Protein AF-D7CLA3-F1 (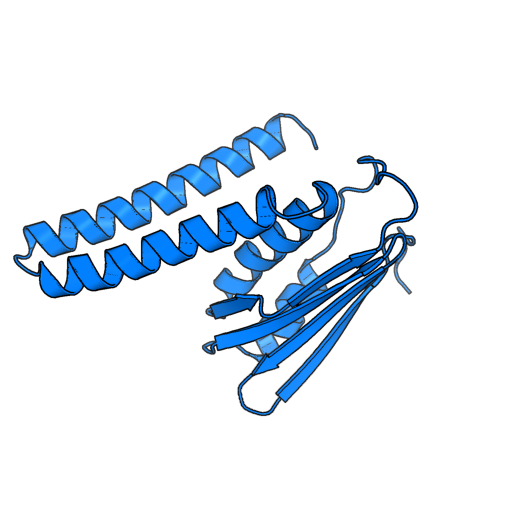afdb_monomer_lite)

Foldseek 3Di:
DDPVVVVVVVVVVVVVVVVLVVVLVVCVVVVNNVVSVVSVVVVVVVVVVLCCLCPVDQNLRSVVVNVLCVLLVVLVEAEDEPEEAEDEPDRADPPQPPDPCVVVSVVCSVVGRNYYWYWYWYYYNFKIWIWIDTPNDTDIDIDGSPDPDDD

Secondary structure (DSSP, 8-state):
--HHHHHHHHHHHHHHHHHHHHHHHHHHHTT-HHHHHHHHHHHHHHHHHHHHHHHSS-HHHHHHHHHHHHHHHTTT-EEEEEEEEEE-SSPPPTT------HHHHHHHHHHHTTSEEEEEEEEESSEEEEEEEETTEEEEEEEESS-SS--

Structure (mmCIF, N/CA/C/O backbone):
data_AF-D7CLA3-F1
#
_entry.id   AF-D7CLA3-F1
#
loop_
_atom_site.group_PDB
_atom_site.id
_atom_site.type_symbol
_atom_site.label_atom_id
_atom_site.label_alt_id
_atom_site.label_comp_id
_atom_site.label_asym_id
_atom_site.label_entity_id
_atom_site.label_seq_id
_atom_site.pdbx_PDB_ins_code
_atom_site.Cartn_x
_atom_site.Cartn_y
_atom_site.Cartn_z
_atom_site.occupancy
_atom_site.B_iso_or_equiv
_atom_site.auth_seq_id
_atom_site.auth_comp_id
_atom_site.auth_asym_id
_atom_site.auth_atom_id
_atom_site.pdbx_PDB_model_num
ATOM 1 N N . MET A 1 1 ? 8.481 11.790 -16.725 1.00 65.38 1 MET A N 1
ATOM 2 C CA . MET A 1 1 ? 7.344 12.472 -16.056 1.00 65.38 1 MET A CA 1
ATOM 3 C C . MET A 1 1 ? 7.460 13.974 -16.239 1.00 65.38 1 MET A C 1
ATOM 5 O O . MET A 1 1 ? 8.575 14.490 -16.225 1.00 65.38 1 MET A O 1
ATOM 9 N N . LYS A 1 2 ? 6.339 14.680 -16.399 1.00 73.94 2 LYS A N 1
ATOM 10 C CA . LYS A 1 2 ? 6.319 16.155 -16.385 1.00 73.94 2 LYS A CA 1
ATOM 11 C C . LYS A 1 2 ? 6.357 16.674 -14.945 1.00 73.94 2 LYS A C 1
ATOM 13 O O . LYS A 1 2 ? 5.901 15.996 -14.030 1.00 73.94 2 LYS A O 1
ATOM 18 N N . ALA A 1 3 ? 6.849 17.897 -14.740 1.00 78.25 3 ALA A N 1
ATOM 19 C CA . ALA A 1 3 ? 6.897 18.518 -13.410 1.00 78.25 3 ALA A CA 1
ATOM 20 C C . ALA A 1 3 ? 5.510 18.592 -12.736 1.00 78.25 3 ALA A C 1
ATOM 22 O O . ALA A 1 3 ? 5.396 18.380 -11.535 1.00 78.25 3 ALA A O 1
ATOM 23 N N . GLU A 1 4 ? 4.456 18.821 -13.520 1.00 77.12 4 GLU A N 1
ATOM 24 C CA . GLU A 1 4 ? 3.057 18.835 -13.067 1.00 77.12 4 GLU A CA 1
ATOM 25 C C . GLU A 1 4 ? 2.622 17.491 -12.462 1.00 77.12 4 GLU A C 1
ATOM 27 O O . GLU A 1 4 ? 1.980 17.465 -11.416 1.00 77.12 4 GLU A O 1
ATOM 32 N N . GLU A 1 5 ? 3.019 16.372 -13.076 1.00 71.94 5 GLU A N 1
ATOM 33 C CA . GLU A 1 5 ? 2.701 15.023 -12.588 1.00 71.94 5 GLU A CA 1
ATOM 34 C C . GLU A 1 5 ? 3.429 14.722 -11.278 1.00 71.94 5 GLU A C 1
ATOM 36 O O . GLU A 1 5 ? 2.869 14.086 -10.389 1.00 71.94 5 GLU A O 1
ATOM 41 N N . VAL A 1 6 ? 4.667 15.207 -11.144 1.00 78.44 6 VAL A N 1
ATOM 42 C CA . VAL A 1 6 ? 5.443 15.088 -9.903 1.00 78.44 6 VAL A CA 1
ATOM 43 C C . VAL A 1 6 ? 4.797 15.905 -8.784 1.00 78.44 6 VAL A C 1
ATOM 45 O O . VAL A 1 6 ? 4.677 15.415 -7.665 1.00 78.44 6 VAL A O 1
ATOM 48 N N . ILE A 1 7 ? 4.349 17.130 -9.070 1.00 84.50 7 ILE A N 1
ATOM 49 C CA . ILE A 1 7 ? 3.647 17.967 -8.085 1.00 84.50 7 ILE A CA 1
ATOM 50 C C . ILE A 1 7 ? 2.342 17.296 -7.653 1.00 84.50 7 ILE A C 1
ATOM 52 O O . ILE A 1 7 ? 2.119 17.130 -6.457 1.00 84.50 7 ILE A O 1
ATOM 56 N N . TRP A 1 8 ? 1.528 16.842 -8.609 1.00 81.31 8 TRP A N 1
ATOM 57 C CA . TRP A 1 8 ? 0.286 16.126 -8.318 1.00 81.31 8 TRP A CA 1
ATOM 58 C C . TRP A 1 8 ? 0.533 14.890 -7.441 1.00 81.31 8 TRP A C 1
ATOM 60 O O . TRP A 1 8 ? -0.159 14.676 -6.448 1.00 81.31 8 TRP A O 1
ATOM 70 N N . PHE A 1 9 ? 1.577 14.121 -7.753 1.00 77.31 9 PHE A N 1
ATOM 71 C CA . PHE A 1 9 ? 1.982 12.960 -6.966 1.00 77.31 9 PHE A CA 1
ATOM 72 C C . PHE A 1 9 ? 2.339 13.325 -5.515 1.00 77.31 9 PHE A C 1
ATOM 74 O O . PHE A 1 9 ? 1.888 12.666 -4.576 1.00 77.31 9 PHE A O 1
ATOM 81 N N . LEU A 1 10 ? 3.111 14.399 -5.318 1.00 84.69 10 LEU A N 1
ATOM 82 C CA . LEU A 1 10 ? 3.465 14.902 -3.987 1.00 84.69 10 LEU A CA 1
ATOM 83 C C . LEU A 1 10 ? 2.246 15.412 -3.206 1.00 84.69 10 LEU A C 1
ATOM 85 O O . LEU A 1 10 ? 2.212 15.289 -1.981 1.00 84.69 10 LEU A O 1
ATOM 89 N N . ASP A 1 11 ? 1.250 15.977 -3.882 1.00 86.62 11 ASP A N 1
ATOM 90 C CA . ASP A 1 11 ? 0.025 16.434 -3.227 1.00 86.62 11 ASP A CA 1
ATOM 91 C C . ASP A 1 11 ? -0.846 15.260 -2.767 1.00 86.62 11 ASP A C 1
ATOM 93 O O . ASP A 1 11 ? -1.322 15.273 -1.629 1.00 86.62 11 ASP A O 1
ATOM 97 N N . CYS A 1 12 ? -0.975 14.201 -3.575 1.00 82.50 12 CYS A N 1
ATOM 98 C CA . CYS A 1 12 ? -1.635 12.960 -3.152 1.00 82.50 12 CYS A CA 1
ATOM 99 C C . CYS A 1 12 ? -0.957 12.351 -1.916 1.00 82.50 12 CYS A C 1
ATOM 101 O O . CYS A 1 12 ? -1.626 11.995 -0.948 1.00 82.50 12 CYS A O 1
ATOM 103 N N . GLN A 1 13 ? 0.379 12.315 -1.905 1.00 85.56 13 GLN A N 1
ATOM 104 C CA . GLN A 1 13 ? 1.162 11.852 -0.757 1.00 85.56 13 GLN A CA 1
ATOM 105 C C . GLN A 1 13 ? 0.846 12.618 0.526 1.00 85.56 13 GLN A C 1
ATOM 107 O O . GLN A 1 13 ? 0.553 12.037 1.573 1.00 85.56 13 GLN A O 1
ATOM 112 N N . ARG A 1 14 ? 0.887 13.950 0.444 1.00 90.12 14 ARG A N 1
ATOM 113 C CA . ARG A 1 14 ? 0.608 14.815 1.592 1.00 90.12 14 ARG A CA 1
ATOM 114 C C . ARG A 1 14 ? -0.822 14.655 2.083 1.00 90.12 14 ARG A C 1
ATOM 116 O O . ARG A 1 14 ? -1.032 14.659 3.294 1.00 90.12 14 ARG A O 1
ATOM 123 N N . HIS A 1 15 ? -1.780 14.517 1.170 1.00 89.38 15 HIS A N 1
ATOM 124 C CA . HIS A 1 15 ? -3.176 14.280 1.515 1.00 89.38 15 HIS A CA 1
ATOM 125 C C . HIS A 1 15 ? -3.335 13.010 2.361 1.00 89.38 15 HIS A C 1
ATOM 127 O O . HIS A 1 15 ? -3.941 13.064 3.431 1.00 89.38 15 HIS A O 1
ATOM 133 N N . ASP A 1 16 ? -2.736 11.894 1.942 1.00 88.19 16 ASP A N 1
ATOM 134 C CA . ASP A 1 16 ? -2.848 10.622 2.664 1.00 88.19 16 ASP A CA 1
ATOM 135 C C . ASP A 1 16 ? -2.200 10.688 4.053 1.00 88.19 16 ASP A C 1
ATOM 137 O O . ASP A 1 16 ? -2.780 10.230 5.042 1.00 88.19 16 ASP A O 1
ATOM 141 N N . TYR A 1 17 ? -1.035 11.332 4.173 1.00 92.19 17 TYR A N 1
ATOM 142 C CA . TYR A 1 17 ? -0.401 11.550 5.475 1.00 92.19 17 TYR A CA 1
ATOM 143 C C . TYR A 1 17 ? -1.251 12.425 6.398 1.00 92.19 17 TYR A C 1
ATOM 145 O O . TYR A 1 17 ? -1.412 12.103 7.578 1.00 92.19 17 TYR A O 1
ATOM 153 N N . LEU A 1 18 ? -1.807 13.523 5.876 1.00 94.31 18 LEU A N 1
ATOM 154 C CA . LEU A 1 18 ? -2.693 14.397 6.641 1.00 94.31 18 LEU A CA 1
ATOM 155 C C . LEU A 1 18 ? -3.934 13.639 7.109 1.00 94.31 18 LEU A C 1
ATOM 157 O O . LEU A 1 18 ? -4.300 13.763 8.275 1.00 94.31 18 LEU A O 1
ATOM 161 N N . ASN A 1 19 ? -4.522 12.803 6.255 1.00 92.62 19 ASN A N 1
ATOM 162 C CA . ASN A 1 19 ? -5.652 11.954 6.616 1.00 92.62 19 ASN A CA 1
ATOM 163 C C . ASN A 1 19 ? -5.295 10.990 7.764 1.00 92.62 19 ASN A C 1
ATOM 165 O O . ASN A 1 19 ? -6.023 10.894 8.753 1.00 92.62 19 ASN A O 1
ATOM 169 N N . HIS A 1 20 ? -4.133 10.328 7.705 1.00 94.81 20 HIS A N 1
ATOM 170 C CA . HIS A 1 20 ? -3.682 9.476 8.809 1.00 94.81 20 HIS A CA 1
ATOM 171 C C . HIS A 1 20 ? -3.533 10.254 10.124 1.00 94.81 20 HIS A C 1
ATOM 173 O O . HIS A 1 20 ? -4.008 9.793 11.164 1.00 94.81 20 HIS A O 1
ATOM 179 N N . LEU A 1 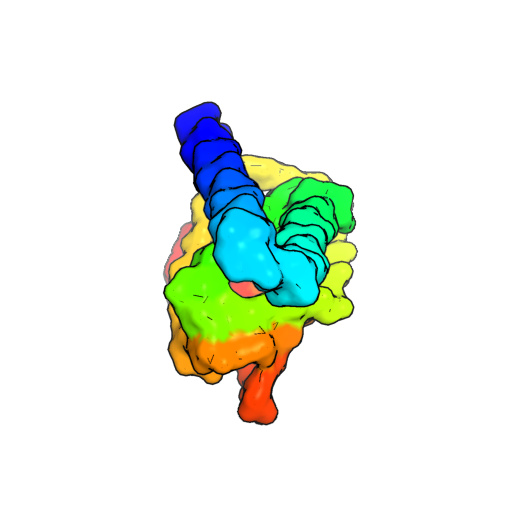21 ? -2.921 11.440 10.087 1.00 96.81 21 LEU A N 1
ATOM 180 C CA . LEU A 1 21 ? -2.759 12.288 11.271 1.00 96.81 21 LEU A CA 1
ATOM 181 C C . LEU A 1 21 ? -4.102 12.795 11.815 1.00 96.81 21 LEU A C 1
ATOM 183 O O . LEU A 1 21 ? -4.288 12.825 13.031 1.00 96.81 21 LEU A O 1
ATOM 187 N N . GLN A 1 22 ? -5.050 13.142 10.942 1.00 97.69 22 GLN A N 1
ATOM 188 C CA . GLN A 1 22 ? -6.396 13.577 11.323 1.00 97.69 22 GLN A CA 1
ATOM 189 C C . GLN A 1 22 ? -7.167 12.474 12.050 1.00 97.69 22 GLN A C 1
ATOM 191 O O . GLN A 1 22 ? -7.732 12.731 13.112 1.00 97.69 22 GLN A O 1
ATOM 196 N N . VAL A 1 23 ? -7.148 11.239 11.536 1.00 97.56 23 VAL A N 1
ATOM 197 C CA . VAL A 1 23 ? -7.801 10.100 12.204 1.00 97.56 23 VAL A CA 1
ATOM 198 C C . VAL A 1 23 ? -7.182 9.843 13.580 1.00 97.56 23 VAL A C 1
ATOM 200 O O . VAL A 1 23 ? -7.908 9.638 14.553 1.00 97.56 23 VAL A O 1
ATOM 203 N N . ILE A 1 24 ? -5.851 9.909 13.693 1.00 98.00 24 ILE A N 1
ATOM 204 C CA . ILE A 1 24 ? -5.157 9.753 14.980 1.00 98.00 24 ILE A CA 1
ATOM 205 C C . ILE A 1 24 ? -5.570 10.861 15.955 1.00 98.00 24 ILE A C 1
ATOM 207 O O . ILE A 1 24 ? -5.923 10.550 17.092 1.00 98.00 24 ILE A O 1
ATOM 211 N N . SER A 1 25 ? -5.565 12.127 15.519 1.00 97.88 25 SER A N 1
ATOM 212 C CA . SER A 1 25 ? -5.980 13.267 16.352 1.00 97.88 25 SER A CA 1
ATOM 213 C C . SER A 1 25 ? -7.417 13.099 16.838 1.00 97.88 25 SER A C 1
ATOM 215 O O . SER A 1 25 ? -7.665 13.154 18.040 1.00 97.88 25 SER A O 1
ATOM 217 N N . GLY A 1 26 ? -8.347 12.775 15.935 1.00 98.25 26 GLY A N 1
ATOM 218 C CA . GLY A 1 26 ? -9.753 12.576 16.282 1.00 98.25 26 GLY A CA 1
ATOM 219 C C . GLY A 1 26 ? -9.965 11.442 17.290 1.00 98.25 26 GLY A C 1
ATOM 220 O O . GLY A 1 26 ? -10.735 11.586 18.237 1.00 98.25 26 GLY A O 1
ATOM 221 N N . LEU A 1 27 ? -9.243 10.322 17.159 1.00 98.19 27 LEU A N 1
ATOM 222 C CA . LEU A 1 27 ? -9.307 9.229 18.138 1.00 98.19 27 LEU A CA 1
ATOM 223 C C . LEU A 1 27 ? -8.784 9.654 19.518 1.00 98.19 27 LEU A C 1
ATOM 225 O O . LEU A 1 27 ? -9.338 9.238 20.538 1.00 98.19 27 LEU A O 1
ATOM 229 N N . LEU A 1 28 ? -7.737 10.478 19.569 1.00 98.00 28 LEU A N 1
ATOM 230 C CA . LEU A 1 28 ? -7.213 11.016 20.825 1.00 98.00 28 LEU A CA 1
ATOM 231 C C . LEU A 1 28 ? -8.195 12.002 21.471 1.00 98.00 28 LEU A C 1
ATOM 233 O O . LEU A 1 28 ? -8.446 11.898 22.671 1.00 98.00 28 LEU A O 1
ATOM 237 N N . GLU A 1 29 ? -8.798 12.895 20.686 1.00 98.31 29 GLU A N 1
ATOM 238 C CA . GLU A 1 29 ? -9.811 13.861 21.137 1.00 98.31 29 GLU A CA 1
ATOM 239 C C . GLU A 1 29 ? -11.069 13.178 21.693 1.00 98.31 29 GLU A C 1
ATOM 241 O O . GLU A 1 29 ? -11.647 13.635 22.676 1.00 98.31 29 GLU A O 1
ATOM 246 N N . LEU A 1 30 ? -11.452 12.030 21.126 1.00 98.19 30 LEU A N 1
ATOM 247 C CA . LEU A 1 30 ? -12.556 11.199 21.616 1.00 98.19 30 LEU A CA 1
ATOM 248 C C . LEU A 1 30 ? -12.200 10.362 22.859 1.00 98.19 30 LEU A C 1
ATOM 250 O O . LEU A 1 30 ? -13.017 9.557 23.310 1.00 98.19 30 LEU A O 1
ATOM 254 N N . GLY A 1 31 ? -10.986 10.494 23.402 1.00 97.94 31 GLY A N 1
ATOM 255 C CA . GLY A 1 31 ? -10.533 9.709 24.550 1.00 97.94 31 GLY A CA 1
ATOM 256 C C . GLY A 1 31 ? -10.318 8.227 24.225 1.00 97.94 31 GLY A C 1
ATOM 257 O O . GLY A 1 31 ? -10.474 7.377 25.101 1.00 97.94 31 GLY A O 1
ATOM 258 N N . GLN A 1 32 ? -9.953 7.896 22.978 1.00 98.19 32 GLN A N 1
ATOM 259 C CA . GLN A 1 32 ? -9.747 6.524 22.490 1.00 98.19 32 GLN A CA 1
ATOM 260 C C . GLN A 1 32 ? -8.266 6.213 22.169 1.00 98.19 32 GLN A C 1
ATOM 262 O O . GLN A 1 32 ? -7.940 5.800 21.051 1.00 98.19 32 GLN A O 1
ATOM 267 N N . PRO A 1 33 ? -7.330 6.337 23.132 1.00 97.25 33 PRO A N 1
ATOM 268 C CA . PRO A 1 33 ? -5.895 6.203 22.869 1.00 97.25 33 PRO A CA 1
ATOM 269 C C . PRO A 1 33 ? -5.472 4.792 22.440 1.00 97.25 33 PRO A C 1
ATOM 271 O O . PRO A 1 33 ? -4.507 4.641 21.692 1.00 97.25 33 PRO A O 1
ATOM 274 N N . ALA A 1 34 ? -6.188 3.749 22.875 1.00 97.56 34 ALA A N 1
ATOM 275 C CA . ALA A 1 34 ? -5.918 2.378 22.442 1.00 97.56 34 ALA A CA 1
ATOM 276 C C . ALA A 1 34 ? -6.134 2.218 20.927 1.00 97.56 34 ALA A C 1
ATOM 278 O O . ALA A 1 34 ? -5.239 1.749 20.226 1.00 97.56 34 ALA A O 1
ATOM 279 N N . ARG A 1 35 ? -7.267 2.719 20.416 1.00 96.88 35 ARG A N 1
ATOM 280 C CA . ARG A 1 35 ? -7.586 2.721 18.981 1.00 96.88 35 ARG A CA 1
ATOM 281 C C . ARG A 1 35 ? -6.642 3.627 18.195 1.00 96.88 35 ARG A C 1
ATOM 283 O O . ARG A 1 35 ? -6.179 3.238 17.130 1.00 96.88 35 ARG A O 1
ATOM 290 N N . ALA A 1 36 ? -6.290 4.796 18.740 1.00 97.81 36 ALA A N 1
ATOM 291 C CA . ALA A 1 36 ? -5.299 5.682 18.124 1.00 97.81 36 ALA A CA 1
ATOM 292 C C . ALA A 1 36 ? -3.942 4.979 17.948 1.00 97.81 36 ALA A C 1
ATOM 294 O O . ALA A 1 36 ? -3.302 5.104 16.908 1.00 97.81 36 ALA A O 1
ATOM 295 N N . ARG A 1 37 ? -3.514 4.191 18.944 1.00 97.38 37 ARG A N 1
ATOM 296 C CA . ARG A 1 37 ? -2.271 3.413 18.879 1.00 97.38 37 ARG A CA 1
ATOM 297 C C . ARG A 1 37 ? -2.336 2.284 17.852 1.00 97.38 37 ARG A C 1
ATOM 299 O O . ARG A 1 37 ? -1.326 2.005 17.210 1.00 97.38 37 ARG A O 1
ATOM 306 N N . GLU A 1 38 ? -3.476 1.615 17.719 1.00 96.75 38 GLU A N 1
ATOM 307 C CA . GLU A 1 38 ? -3.690 0.592 16.688 1.00 96.75 38 GLU A CA 1
ATOM 308 C C . GLU A 1 38 ? -3.620 1.204 15.288 1.00 96.75 38 GLU A C 1
ATOM 310 O O . GLU A 1 38 ? -2.817 0.754 14.470 1.00 96.75 38 GLU A O 1
ATOM 315 N N . TYR A 1 39 ? -4.340 2.303 15.065 1.00 96.56 39 TYR A N 1
ATOM 316 C CA . TYR A 1 39 ? -4.330 3.015 13.790 1.00 96.56 39 TYR A CA 1
ATOM 317 C C . TYR A 1 39 ? -2.956 3.621 13.462 1.00 96.56 39 TYR A C 1
ATOM 319 O O . TYR A 1 39 ? -2.510 3.576 12.320 1.00 96.56 39 TYR A O 1
ATOM 327 N N . LEU A 1 40 ? -2.213 4.125 14.455 1.00 96.31 40 LEU A N 1
ATOM 328 C CA . LEU A 1 40 ? -0.838 4.589 14.242 1.00 96.31 40 LEU A CA 1
ATOM 329 C C . LEU A 1 40 ? 0.062 3.465 13.710 1.00 96.31 40 LEU A C 1
ATOM 331 O O . LEU A 1 40 ? 0.882 3.707 12.831 1.00 96.31 40 LEU A O 1
ATOM 335 N N . LYS A 1 41 ? -0.087 2.229 14.204 1.00 95.50 41 LYS A N 1
ATOM 336 C CA . LYS A 1 41 ? 0.673 1.089 13.663 1.00 95.50 41 LYS A CA 1
ATOM 337 C C . LYS A 1 41 ? 0.299 0.803 12.209 1.00 95.50 41 LYS A C 1
ATOM 339 O O . LYS A 1 41 ? 1.173 0.429 11.437 1.00 95.50 41 LYS A O 1
ATOM 344 N N . GLU A 1 42 ? -0.969 0.963 11.836 1.00 91.44 42 GLU A N 1
ATOM 345 C CA . GLU A 1 42 ? -1.417 0.847 10.441 1.00 91.44 42 GLU A CA 1
ATOM 346 C C . GLU A 1 42 ? -0.810 1.939 9.560 1.00 91.44 42 GLU A C 1
ATOM 348 O O . GLU A 1 42 ? -0.234 1.627 8.519 1.00 91.44 42 GLU A O 1
ATOM 353 N N . ALA A 1 43 ? -0.848 3.194 10.010 1.00 93.00 43 ALA A N 1
ATOM 354 C CA . ALA A 1 43 ? -0.239 4.317 9.305 1.00 93.00 43 ALA A CA 1
ATOM 355 C C . ALA A 1 43 ? 1.280 4.135 9.133 1.00 93.00 43 ALA A C 1
ATOM 357 O O . ALA A 1 43 ? 1.823 4.401 8.064 1.00 93.00 43 ALA A O 1
ATOM 358 N N . LEU A 1 44 ? 1.977 3.621 10.151 1.00 93.88 44 LEU A N 1
ATOM 359 C CA . LEU A 1 44 ? 3.404 3.309 10.044 1.00 93.88 44 LEU A CA 1
ATOM 360 C C . LEU A 1 44 ? 3.674 2.205 9.013 1.00 93.88 44 LEU A C 1
ATOM 362 O O . LEU A 1 44 ? 4.573 2.366 8.194 1.00 93.88 44 LEU A O 1
ATOM 366 N N . ARG A 1 45 ? 2.867 1.133 8.985 1.00 90.44 45 ARG A N 1
ATOM 367 C CA . ARG A 1 45 ? 2.979 0.081 7.956 1.00 90.44 45 ARG A CA 1
ATOM 368 C C . ARG A 1 45 ? 2.745 0.620 6.545 1.00 90.44 45 ARG A C 1
ATOM 370 O O . ARG A 1 45 ? 3.421 0.191 5.611 1.00 90.44 45 ARG A O 1
ATOM 377 N N . PHE A 1 46 ? 1.810 1.556 6.389 1.00 89.31 46 PHE A N 1
ATOM 378 C CA . PHE A 1 46 ? 1.569 2.242 5.120 1.00 89.31 46 PHE A CA 1
ATOM 379 C C . PHE A 1 46 ? 2.830 2.990 4.654 1.00 89.31 46 PHE A C 1
ATOM 381 O O . PHE A 1 46 ? 3.323 2.737 3.555 1.00 89.31 46 PHE A O 1
ATOM 388 N N . ILE A 1 47 ? 3.416 3.818 5.523 1.00 91.38 47 ILE A N 1
ATOM 389 C CA . ILE A 1 47 ? 4.638 4.583 5.219 1.00 91.38 47 ILE A CA 1
ATOM 390 C C . ILE A 1 47 ? 5.835 3.655 4.945 1.00 91.38 47 ILE A C 1
ATOM 392 O O . ILE A 1 47 ? 6.648 3.916 4.059 1.00 91.38 47 ILE A O 1
ATOM 396 N N . GLU A 1 48 ? 5.968 2.557 5.690 1.00 91.56 48 GLU A N 1
ATOM 397 C CA . GLU A 1 48 ? 7.029 1.566 5.470 1.00 91.56 48 GLU A CA 1
ATOM 398 C C . GLU A 1 48 ? 6.896 0.865 4.116 1.00 91.56 48 GLU A C 1
ATOM 400 O O . GLU A 1 48 ? 7.901 0.690 3.425 1.00 91.56 48 GLU A O 1
ATOM 405 N N . THR A 1 49 ? 5.670 0.515 3.715 1.00 90.50 49 THR A N 1
ATOM 406 C CA . THR A 1 49 ? 5.393 -0.106 2.410 1.00 90.50 49 THR A CA 1
ATOM 407 C C . THR A 1 49 ? 5.772 0.841 1.280 1.00 90.50 49 THR A C 1
ATOM 409 O O . THR A 1 49 ? 6.509 0.468 0.374 1.00 90.50 49 THR A O 1
ATOM 412 N N . GLU A 1 50 ? 5.350 2.097 1.366 1.00 90.38 50 GLU A N 1
ATOM 413 C CA . GLU A 1 50 ? 5.732 3.130 0.409 1.00 90.38 50 GLU A CA 1
ATOM 414 C C . GLU A 1 50 ? 7.246 3.326 0.316 1.00 90.38 50 GLU A C 1
ATOM 416 O O . GLU A 1 50 ? 7.811 3.351 -0.779 1.00 90.38 50 GLU A O 1
ATOM 421 N N . ARG A 1 51 ? 7.926 3.416 1.464 1.00 90.69 51 ARG A N 1
ATOM 422 C CA . ARG A 1 51 ? 9.383 3.544 1.507 1.00 90.69 51 ARG A CA 1
ATOM 423 C C . ARG A 1 51 ? 10.069 2.351 0.845 1.00 90.69 51 ARG A C 1
ATOM 425 O O . ARG A 1 51 ? 11.044 2.557 0.126 1.00 90.69 51 ARG A O 1
ATOM 432 N N . MET A 1 52 ? 9.606 1.133 1.121 1.00 92.12 52 MET A N 1
ATOM 433 C CA . MET A 1 52 ? 10.126 -0.088 0.505 1.00 92.12 52 MET A CA 1
ATOM 434 C C . MET A 1 52 ? 9.969 -0.028 -1.018 1.00 92.12 52 MET A C 1
ATOM 436 O O . MET A 1 52 ? 10.945 -0.259 -1.720 1.00 92.12 52 MET A O 1
ATOM 440 N N . LEU A 1 53 ? 8.796 0.358 -1.528 1.00 90.81 53 LEU A N 1
ATOM 441 C CA . LEU A 1 53 ? 8.548 0.433 -2.970 1.00 90.81 53 LEU A CA 1
ATOM 442 C C . LEU A 1 53 ? 9.402 1.504 -3.663 1.00 90.81 53 LEU A C 1
ATOM 444 O O . LEU A 1 53 ? 9.991 1.229 -4.700 1.00 90.81 53 LEU A O 1
ATOM 448 N N . LEU A 1 54 ? 9.509 2.706 -3.089 1.00 87.31 54 LEU A N 1
ATOM 449 C CA . LEU A 1 54 ? 10.175 3.843 -3.743 1.00 87.31 54 LEU A CA 1
ATOM 450 C C . LEU A 1 54 ? 11.699 3.893 -3.555 1.00 87.31 54 LEU A C 1
ATOM 452 O O . LEU A 1 54 ? 12.374 4.606 -4.293 1.00 87.31 54 LEU A O 1
ATOM 456 N N . LYS A 1 55 ? 12.254 3.217 -2.539 1.00 86.44 55 LYS A N 1
ATOM 457 C CA . LYS A 1 55 ? 13.707 3.225 -2.255 1.00 86.44 55 LYS A CA 1
ATOM 458 C C . LYS A 1 55 ? 14.366 1.851 -2.304 1.00 86.44 55 LYS A C 1
ATOM 460 O O . LYS A 1 55 ? 15.591 1.790 -2.244 1.00 86.44 55 LYS A O 1
ATOM 465 N N . GLY A 1 56 ? 13.586 0.775 -2.303 1.00 82.56 56 GLY A N 1
ATOM 466 C CA . GLY A 1 56 ? 14.099 -0.592 -2.230 1.00 82.56 56 GLY A CA 1
ATOM 467 C C . GLY A 1 56 ? 14.412 -1.221 -3.581 1.00 82.56 56 GLY A C 1
ATOM 468 O O . GLY A 1 56 ? 14.980 -2.306 -3.586 1.00 82.56 56 GLY A O 1
ATOM 469 N N . HIS A 1 57 ? 14.048 -0.557 -4.680 1.00 85.81 57 HIS A N 1
ATOM 470 C CA . HIS A 1 57 ? 14.033 -1.126 -6.023 1.00 85.81 57 HIS A CA 1
ATOM 471 C C . HIS A 1 57 ? 14.535 -0.134 -7.061 1.00 85.81 57 HIS A C 1
ATOM 473 O O . HIS A 1 57 ? 14.705 1.059 -6.779 1.00 85.81 57 HIS A O 1
ATOM 479 N N . GLU A 1 58 ? 14.738 -0.643 -8.268 1.00 85.06 58 GLU A N 1
ATOM 480 C CA . GLU A 1 58 ? 14.958 0.174 -9.452 1.00 85.06 58 GLU A CA 1
ATOM 481 C C . GLU A 1 58 ? 13.851 1.259 -9.573 1.00 85.06 58 GLU A C 1
ATOM 483 O O . GLU A 1 58 ? 12.677 0.952 -9.324 1.00 85.06 58 GLU A O 1
ATOM 488 N N . PRO A 1 59 ? 14.182 2.541 -9.848 1.00 83.12 59 PRO A N 1
ATOM 489 C CA . PRO A 1 59 ? 13.225 3.647 -9.719 1.00 83.12 59 PRO A CA 1
ATOM 490 C C . PRO A 1 59 ? 11.940 3.506 -10.549 1.00 83.12 59 PRO A C 1
ATOM 492 O O . PRO A 1 59 ? 10.851 3.831 -10.062 1.00 83.12 59 PRO A O 1
ATOM 495 N N . GLU A 1 60 ? 12.032 3.013 -11.778 1.00 79.94 60 GLU A N 1
ATOM 496 C CA . GLU A 1 60 ? 10.922 2.810 -12.697 1.00 79.94 60 GLU A CA 1
ATOM 497 C C . GLU A 1 60 ? 10.024 1.670 -12.207 1.00 79.94 60 GLU A C 1
ATOM 499 O O . GLU A 1 60 ? 8.793 1.810 -12.219 1.00 79.94 60 GLU A O 1
ATOM 504 N N . LEU A 1 61 ? 10.616 0.572 -11.719 1.00 84.81 61 LEU A N 1
ATOM 505 C CA . LEU A 1 61 ? 9.868 -0.520 -11.088 1.00 84.81 61 LEU A CA 1
ATOM 506 C C . LEU A 1 61 ? 9.184 -0.051 -9.799 1.00 84.81 61 LEU A C 1
ATOM 508 O O . LEU A 1 61 ? 7.996 -0.311 -9.591 1.00 84.81 61 LEU A O 1
ATOM 512 N N . GLY A 1 62 ? 9.912 0.665 -8.945 1.00 88.00 62 GLY A N 1
ATOM 513 C CA . GLY A 1 62 ? 9.393 1.201 -7.693 1.00 88.00 62 GLY A CA 1
ATOM 514 C C . GLY A 1 62 ? 8.191 2.110 -7.923 1.00 88.00 62 GLY A C 1
ATOM 515 O O . GLY A 1 62 ? 7.158 1.968 -7.265 1.00 88.00 62 GLY A O 1
ATOM 516 N N . LEU A 1 63 ? 8.275 2.990 -8.924 1.00 84.69 63 LEU A N 1
ATOM 517 C CA . LEU A 1 63 ? 7.175 3.862 -9.316 1.00 84.69 63 LEU A CA 1
ATOM 518 C C . LEU A 1 63 ? 5.987 3.080 -9.897 1.00 84.69 63 LEU A C 1
ATOM 520 O O . LEU A 1 63 ? 4.841 3.376 -9.547 1.00 84.69 63 LEU A O 1
ATOM 524 N N . PHE A 1 64 ? 6.230 2.073 -10.742 1.00 85.88 64 PHE A N 1
ATOM 525 C CA . PHE A 1 64 ? 5.181 1.193 -11.267 1.00 85.88 64 PHE A CA 1
ATOM 526 C C . PHE A 1 64 ? 4.408 0.508 -10.131 1.00 85.88 64 PHE A C 1
ATOM 528 O O . PHE A 1 64 ? 3.183 0.637 -10.044 1.00 85.88 64 PHE A O 1
ATOM 535 N N . LEU A 1 65 ? 5.122 -0.161 -9.220 1.00 90.19 65 LEU A N 1
ATOM 536 C CA . LEU A 1 65 ? 4.524 -0.894 -8.103 1.00 90.19 65 LEU A CA 1
ATOM 537 C C . LEU A 1 65 ? 3.801 0.033 -7.135 1.00 90.19 65 LEU A C 1
ATOM 539 O O . LEU A 1 65 ? 2.728 -0.304 -6.634 1.00 90.19 65 LEU A O 1
ATOM 543 N N . TYR A 1 66 ? 4.357 1.218 -6.903 1.00 89.06 66 TYR A N 1
ATOM 544 C CA . TYR A 1 66 ? 3.735 2.217 -6.056 1.00 89.06 66 TYR A CA 1
ATOM 545 C C . TYR A 1 66 ? 2.406 2.724 -6.635 1.00 89.06 66 TYR A C 1
ATOM 547 O O . TYR A 1 66 ? 1.398 2.768 -5.926 1.00 89.06 66 TYR A O 1
ATOM 555 N N . ARG A 1 67 ? 2.350 3.043 -7.936 1.00 86.31 67 ARG A N 1
ATOM 556 C CA . ARG A 1 67 ? 1.093 3.463 -8.585 1.00 86.31 67 ARG A CA 1
ATOM 557 C C . ARG A 1 67 ? 0.061 2.343 -8.613 1.00 86.31 67 ARG A C 1
ATOM 559 O O . ARG A 1 67 ? -1.117 2.595 -8.365 1.00 86.31 67 ARG A O 1
ATOM 566 N N . PHE A 1 68 ? 0.502 1.121 -8.892 1.00 89.25 68 PHE A N 1
ATOM 567 C CA . PHE A 1 68 ? -0.334 -0.069 -8.805 1.00 89.25 68 PHE A CA 1
ATOM 568 C C . PHE A 1 68 ? -0.947 -0.202 -7.404 1.00 89.25 68 PHE A C 1
ATOM 570 O O . PHE A 1 68 ? -2.165 -0.308 -7.265 1.00 89.25 68 PHE A O 1
ATOM 577 N N . TRP A 1 69 ? -0.115 -0.105 -6.364 1.00 91.31 69 TRP A N 1
ATOM 578 C CA . TRP A 1 69 ? -0.539 -0.198 -4.972 1.00 91.31 69 TRP A CA 1
ATOM 579 C C . TRP A 1 69 ? -1.567 0.876 -4.601 1.00 91.31 69 TRP A C 1
ATOM 581 O O . TRP A 1 69 ? -2.599 0.556 -4.013 1.00 91.31 69 TRP A O 1
ATOM 591 N N . GLN A 1 70 ? -1.344 2.132 -5.001 1.00 86.50 70 GLN A N 1
ATOM 592 C CA . GLN A 1 70 ? -2.309 3.213 -4.783 1.00 86.50 70 GLN A CA 1
ATOM 593 C C . GLN A 1 70 ? -3.657 2.940 -5.461 1.00 86.50 70 GLN A C 1
ATOM 595 O O . GLN A 1 70 ? -4.706 3.067 -4.829 1.00 86.50 70 GLN A O 1
ATOM 600 N N . LYS A 1 71 ? -3.641 2.555 -6.743 1.00 87.69 71 LYS A N 1
ATOM 601 C CA . LYS A 1 71 ? -4.865 2.353 -7.530 1.00 87.69 71 LYS A CA 1
ATOM 602 C C . LYS A 1 71 ? -5.682 1.155 -7.044 1.00 87.69 71 LYS A C 1
ATOM 604 O O . LYS A 1 71 ? -6.901 1.256 -6.946 1.00 87.69 71 LYS A O 1
ATOM 609 N N . VAL A 1 72 ? -5.036 0.044 -6.687 1.00 90.25 72 VAL A N 1
ATOM 610 C CA . VAL A 1 72 ? -5.724 -1.162 -6.191 1.00 90.25 72 VAL A CA 1
ATOM 611 C C . VAL A 1 72 ? -6.437 -0.905 -4.858 1.00 90.25 72 VAL A C 1
ATOM 613 O O . VAL A 1 72 ? -7.534 -1.421 -4.638 1.00 90.25 72 VAL A O 1
ATOM 616 N N . ARG A 1 73 ? -5.893 -0.037 -3.995 1.00 85.19 73 ARG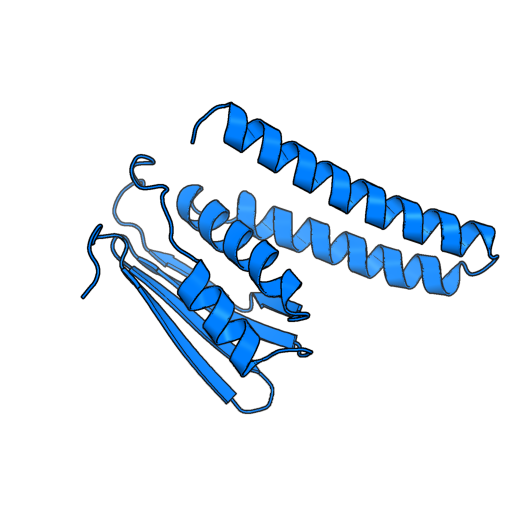 A N 1
ATOM 617 C CA . ARG A 1 73 ? -6.541 0.328 -2.722 1.00 85.19 73 ARG A CA 1
ATOM 618 C C . ARG A 1 73 ? -7.876 1.051 -2.902 1.00 85.19 73 ARG A C 1
ATOM 620 O O . ARG A 1 73 ? -8.732 0.933 -2.029 1.00 85.19 73 ARG A O 1
ATOM 627 N N . ALA A 1 74 ? -8.098 1.725 -4.033 1.00 84.81 74 ALA A N 1
ATOM 628 C CA . ALA A 1 74 ? -9.397 2.321 -4.354 1.00 84.81 74 ALA A CA 1
ATOM 629 C C . ALA A 1 74 ? -10.521 1.270 -4.496 1.00 84.81 74 ALA A C 1
ATOM 631 O O . ALA A 1 74 ? -11.693 1.613 -4.383 1.00 84.81 74 ALA A O 1
ATOM 632 N N . PHE A 1 75 ? -10.171 -0.008 -4.688 1.00 86.31 75 PHE A N 1
ATOM 633 C CA . PHE A 1 75 ? -11.100 -1.142 -4.753 1.00 86.31 75 PHE A CA 1
ATOM 634 C C . PHE A 1 75 ? -11.259 -1.881 -3.411 1.00 86.31 75 PHE A C 1
ATOM 636 O O . PHE A 1 75 ? -11.746 -3.017 -3.382 1.00 86.31 75 PHE A O 1
ATOM 643 N N . GLU A 1 76 ? -10.827 -1.263 -2.304 1.00 87.38 76 GLU A N 1
ATOM 644 C CA . GLU A 1 76 ? -10.818 -1.855 -0.957 1.00 87.38 76 GLU A CA 1
ATOM 645 C C . GLU A 1 76 ? -10.008 -3.161 -0.882 1.00 87.38 76 GLU A C 1
ATOM 647 O O . GLU A 1 76 ? -10.331 -4.091 -0.140 1.00 87.38 76 GLU A O 1
ATOM 652 N N . VAL A 1 77 ? -8.955 -3.251 -1.690 1.00 90.62 77 VAL A N 1
ATOM 653 C CA . VAL A 1 77 ? -8.019 -4.373 -1.680 1.00 90.62 77 VAL A CA 1
ATOM 654 C C . VAL A 1 77 ? -6.788 -3.962 -0.883 1.00 90.62 77 VAL A C 1
ATOM 656 O O . VAL A 1 77 ? -6.100 -3.004 -1.240 1.00 90.62 77 VAL A O 1
ATOM 659 N N . ASP A 1 78 ? -6.509 -4.693 0.196 1.00 88.88 78 ASP A N 1
ATOM 660 C CA . ASP A 1 78 ? -5.261 -4.535 0.938 1.00 88.88 78 ASP A CA 1
ATOM 661 C C . ASP A 1 78 ? -4.187 -5.392 0.269 1.00 88.88 78 ASP A C 1
ATOM 663 O O . ASP A 1 78 ? -4.411 -6.566 -0.022 1.00 88.88 78 ASP A O 1
ATOM 667 N N . VAL A 1 79 ? -3.029 -4.812 -0.016 1.00 91.81 79 VAL A N 1
ATOM 668 C CA . VAL A 1 79 ? -1.975 -5.474 -0.786 1.00 91.81 79 VAL A CA 1
ATOM 669 C C . VAL A 1 79 ? -0.737 -5.589 0.077 1.00 91.81 79 VAL A C 1
ATOM 671 O O . VAL A 1 79 ? -0.180 -4.591 0.534 1.00 91.81 79 VAL A O 1
ATOM 674 N N . LYS A 1 80 ? -0.269 -6.823 0.231 1.00 92.06 80 LYS A N 1
ATOM 675 C CA . LYS A 1 80 ? 0.981 -7.154 0.901 1.00 92.06 80 LYS A CA 1
ATOM 676 C C . LYS A 1 80 ? 1.958 -7.716 -0.120 1.00 92.06 80 LYS A C 1
ATOM 678 O O . LYS A 1 80 ? 1.755 -8.808 -0.648 1.00 92.06 80 LYS A O 1
ATOM 683 N N . PHE A 1 81 ? 3.042 -6.993 -0.361 1.00 92.50 81 PHE A N 1
ATOM 684 C CA . PHE A 1 81 ? 4.143 -7.496 -1.174 1.00 92.50 81 PHE A CA 1
ATOM 685 C C . PHE A 1 81 ? 4.911 -8.553 -0.376 1.00 92.50 81 PHE A C 1
ATOM 687 O O . PHE A 1 81 ? 5.455 -8.266 0.689 1.00 92.50 81 PHE A O 1
ATOM 694 N N . VAL A 1 82 ? 4.901 -9.797 -0.858 1.00 92.62 82 VAL A N 1
ATOM 695 C CA . VAL A 1 82 ? 5.579 -10.928 -0.198 1.00 92.62 82 VAL A CA 1
ATOM 696 C C . VAL A 1 82 ? 6.983 -11.114 -0.746 1.00 92.62 82 VAL A C 1
ATOM 698 O O . VAL A 1 82 ? 7.903 -11.447 0.002 1.00 92.62 82 VAL A O 1
ATOM 701 N N . ARG A 1 83 ? 7.152 -10.906 -2.051 1.00 92.06 83 ARG A N 1
ATOM 702 C CA . ARG A 1 83 ? 8.441 -11.027 -2.715 1.00 92.06 83 ARG A CA 1
ATOM 703 C C . ARG A 1 83 ? 8.515 -10.094 -3.910 1.00 92.06 83 ARG A C 1
ATOM 705 O O . ARG A 1 83 ? 7.564 -10.032 -4.680 1.00 92.06 83 ARG A O 1
ATOM 712 N N . ILE A 1 84 ? 9.638 -9.405 -4.060 1.00 91.38 84 ILE A N 1
ATOM 713 C CA . ILE A 1 84 ? 9.955 -8.611 -5.244 1.00 91.38 84 ILE A CA 1
ATOM 714 C C . ILE A 1 84 ? 11.339 -9.069 -5.697 1.00 91.38 84 ILE A C 1
ATOM 716 O O . ILE A 1 84 ? 12.318 -8.876 -4.980 1.00 91.38 84 ILE A O 1
ATOM 720 N N . GLU A 1 85 ? 11.386 -9.765 -6.828 1.00 91.06 85 GLU A N 1
ATOM 721 C CA . GLU A 1 85 ? 12.614 -10.196 -7.493 1.00 91.06 85 GLU A CA 1
ATOM 722 C C . GLU A 1 85 ? 12.789 -9.337 -8.745 1.00 91.06 85 GLU A C 1
ATOM 724 O O . GLU A 1 85 ? 11.898 -9.281 -9.593 1.00 91.06 85 GLU A O 1
ATOM 729 N N . GLU A 1 86 ? 13.922 -8.650 -8.846 1.00 86.69 86 GLU A N 1
ATOM 730 C CA . GLU A 1 86 ? 14.256 -7.802 -9.985 1.00 86.69 86 GLU A CA 1
ATOM 731 C C . GLU A 1 86 ? 15.556 -8.287 -10.630 1.00 86.69 86 GLU A C 1
ATOM 733 O O . GLU A 1 86 ? 16.539 -8.580 -9.948 1.00 86.69 86 GLU A O 1
ATOM 738 N N . THR A 1 87 ? 15.540 -8.458 -11.949 1.00 83.69 87 THR A N 1
ATOM 739 C CA . THR A 1 87 ? 16.695 -8.869 -12.753 1.00 83.69 87 THR A CA 1
ATOM 740 C C . THR A 1 87 ? 16.762 -7.958 -13.965 1.00 83.69 87 THR A C 1
ATOM 742 O O . THR A 1 87 ? 16.032 -8.157 -14.932 1.00 83.69 87 THR A O 1
ATOM 745 N N . PHE A 1 88 ? 17.617 -6.945 -13.878 1.00 75.56 88 PHE A N 1
ATOM 746 C CA . PHE A 1 88 ? 17.849 -5.993 -14.956 1.00 75.56 88 PHE A CA 1
ATOM 747 C C . PHE A 1 88 ? 19.294 -6.125 -15.434 1.00 75.56 88 PHE A C 1
ATOM 749 O O . PHE A 1 88 ? 20.212 -6.062 -14.608 1.00 75.56 88 PHE A O 1
ATOM 756 N N . GLU A 1 89 ? 19.502 -6.358 -16.732 1.00 66.12 89 GLU A N 1
ATOM 757 C CA . GLU A 1 89 ? 20.847 -6.374 -17.322 1.00 66.12 89 GLU A CA 1
ATOM 758 C C . GLU A 1 89 ? 21.391 -4.947 -17.509 1.00 66.12 89 GLU A C 1
ATOM 760 O O . GLU A 1 89 ? 22.589 -4.727 -17.326 1.00 66.12 89 GLU A O 1
ATOM 765 N N . ASP A 1 90 ? 20.508 -3.970 -17.756 1.00 62.09 90 ASP A N 1
ATOM 766 C CA . ASP A 1 90 ? 20.835 -2.553 -17.950 1.00 62.09 90 ASP A CA 1
ATOM 767 C C . ASP A 1 90 ? 19.980 -1.627 -17.059 1.00 62.09 90 ASP A C 1
ATOM 769 O O . ASP A 1 90 ? 18.882 -1.975 -16.622 1.00 62.09 90 ASP A O 1
ATOM 773 N N . GLN A 1 91 ? 20.466 -0.404 -16.797 1.00 58.56 91 GLN A N 1
ATOM 774 C CA . GLN A 1 91 ? 19.640 0.641 -16.177 1.00 58.56 91 GLN A CA 1
ATOM 775 C C . GLN A 1 91 ? 18.469 0.985 -17.098 1.00 58.56 91 GLN A C 1
ATOM 777 O O . GLN A 1 91 ? 18.659 1.255 -18.287 1.00 58.56 91 GLN A O 1
ATOM 782 N N . LEU A 1 92 ? 17.258 1.000 -16.545 1.00 57.25 92 LEU A N 1
ATOM 783 C CA . LEU A 1 92 ? 16.054 1.239 -17.322 1.00 57.25 92 LEU A CA 1
ATOM 784 C C . LEU A 1 92 ? 16.064 2.681 -17.838 1.00 57.25 92 LEU A C 1
ATOM 786 O O . LEU A 1 92 ? 16.324 3.626 -17.095 1.00 57.25 92 LEU A O 1
ATOM 790 N N . SER A 1 93 ? 15.819 2.871 -19.138 1.00 53.97 93 SER A N 1
ATOM 791 C CA . SER A 1 93 ? 15.670 4.222 -19.675 1.00 53.97 93 SER A CA 1
ATOM 792 C C . SER A 1 93 ? 14.276 4.747 -19.316 1.00 53.97 93 SER A C 1
ATOM 794 O O . SER A 1 93 ? 13.246 4.183 -19.695 1.00 53.97 93 SER A O 1
ATOM 796 N N . GLY A 1 94 ? 14.232 5.846 -18.561 1.00 51.75 94 GLY A N 1
ATOM 797 C CA . GLY A 1 94 ? 13.005 6.455 -18.032 1.00 51.75 94 GLY A CA 1
ATOM 798 C C . GLY A 1 94 ? 12.046 7.073 -19.064 1.00 51.75 94 GLY A C 1
ATOM 799 O O . GLY A 1 94 ? 11.217 7.912 -18.701 1.00 51.75 94 GLY A O 1
ATOM 800 N N . GLU A 1 95 ? 12.145 6.711 -20.348 1.00 51.41 95 GLU A N 1
ATOM 801 C CA . GLU A 1 95 ? 11.375 7.324 -21.442 1.00 51.41 95 GLU A CA 1
ATOM 802 C C . GLU A 1 95 ? 9.991 6.687 -21.685 1.00 51.41 95 GLU A C 1
ATOM 804 O O . GLU A 1 95 ? 9.132 7.332 -22.283 1.00 51.41 95 GLU A O 1
ATOM 809 N N . ASN A 1 96 ? 9.694 5.500 -21.144 1.00 47.59 96 ASN A N 1
ATOM 810 C CA . ASN A 1 96 ? 8.429 4.782 -21.396 1.00 47.59 96 ASN A CA 1
ATOM 811 C C . ASN A 1 96 ? 7.463 4.764 -20.201 1.00 47.59 96 ASN A C 1
ATOM 813 O O . ASN A 1 96 ? 6.938 3.720 -19.825 1.00 47.59 96 ASN A O 1
ATOM 817 N N . LEU A 1 97 ? 7.193 5.920 -19.588 1.00 49.94 97 LEU A N 1
ATOM 818 C CA . LEU A 1 97 ? 6.318 5.997 -18.412 1.00 49.94 97 LEU A CA 1
ATOM 819 C C . LEU A 1 97 ? 4.864 6.384 -18.743 1.00 49.94 97 LEU A C 1
ATOM 821 O O . LEU A 1 97 ? 4.296 7.296 -18.145 1.00 49.94 97 LEU A O 1
ATOM 825 N N . VAL A 1 98 ? 4.244 5.669 -19.683 1.00 51.72 98 VAL A N 1
ATOM 826 C CA . VAL A 1 98 ? 2.777 5.628 -19.829 1.00 51.72 98 VAL A CA 1
ATOM 827 C C . VAL A 1 98 ? 2.334 4.202 -19.526 1.00 51.72 98 VAL A C 1
ATOM 829 O O . VAL A 1 98 ? 1.992 3.434 -20.415 1.00 51.72 98 VAL A O 1
ATOM 832 N N . TYR A 1 99 ? 2.426 3.813 -18.256 1.00 61.66 99 TYR A N 1
ATOM 833 C CA . TYR A 1 99 ? 1.985 2.488 -17.838 1.00 61.66 99 TYR A CA 1
ATOM 834 C C . TYR A 1 99 ? 0.466 2.514 -17.633 1.00 61.66 99 TYR A C 1
ATOM 836 O O . TYR A 1 99 ? -0.026 3.054 -16.634 1.00 61.66 99 TYR A O 1
ATOM 844 N N . ASP A 1 100 ? -0.271 1.965 -18.601 1.00 66.88 100 ASP A N 1
ATOM 845 C CA . ASP A 1 100 ? -1.694 1.657 -18.461 1.00 66.88 100 ASP A CA 1
ATOM 846 C C . ASP A 1 100 ? -1.851 0.494 -17.470 1.00 66.88 100 ASP A C 1
ATOM 848 O O . ASP A 1 100 ? -1.822 -0.687 -17.811 1.00 66.88 100 ASP A O 1
ATOM 852 N N . LEU A 1 101 ? -1.935 0.864 -16.195 1.00 79.31 101 LEU A N 1
ATOM 853 C CA . LEU A 1 101 ? -2.187 -0.043 -15.081 1.00 79.31 101 LEU A CA 1
ATOM 854 C C . LEU A 1 101 ? -3.671 -0.385 -14.931 1.00 79.31 101 LEU A C 1
ATOM 856 O O . LEU A 1 101 ? -4.001 -1.208 -14.080 1.00 79.31 101 LEU A O 1
ATOM 860 N N . ASP A 1 102 ? -4.569 0.270 -15.673 1.00 83.06 102 ASP A N 1
ATOM 861 C CA . ASP A 1 102 ? -5.998 0.229 -15.367 1.00 83.06 102 ASP A CA 1
ATOM 862 C C . ASP A 1 102 ? -6.566 -1.175 -15.574 1.00 83.06 102 ASP A C 1
ATOM 864 O O . ASP A 1 102 ? -7.286 -1.669 -14.711 1.00 83.06 102 ASP A O 1
ATOM 868 N N . SER A 1 103 ? -6.133 -1.877 -16.624 1.00 83.50 103 SER A N 1
ATOM 869 C CA . SER A 1 103 ? -6.506 -3.279 -16.862 1.00 83.50 103 SER A CA 1
ATOM 870 C C . SER A 1 103 ? -6.120 -4.206 -15.697 1.00 83.50 103 SER A C 1
ATOM 872 O O . SER A 1 103 ? -6.971 -4.916 -15.159 1.00 83.50 103 SER A O 1
ATOM 874 N N . ILE A 1 104 ? -4.861 -4.147 -15.249 1.00 85.88 104 ILE A N 1
ATOM 875 C CA . ILE A 1 104 ? -4.322 -4.952 -14.138 1.00 85.88 104 ILE A CA 1
ATOM 876 C C . ILE A 1 104 ? -5.052 -4.624 -12.832 1.00 85.88 104 ILE A C 1
ATOM 878 O 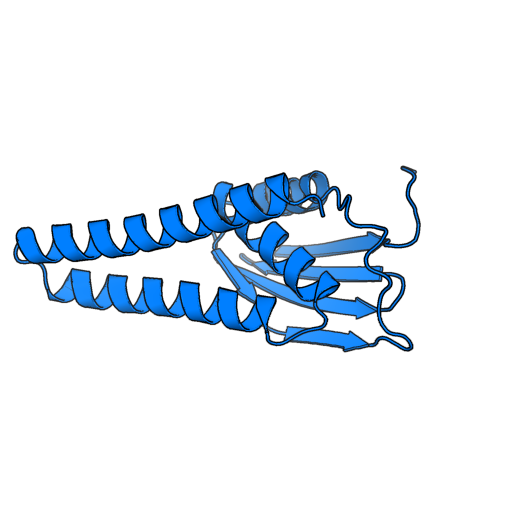O . ILE A 1 104 ? -5.455 -5.517 -12.084 1.00 85.88 104 ILE A O 1
ATOM 882 N N . VAL A 1 105 ? -5.220 -3.333 -12.545 1.00 88.94 105 VAL A N 1
ATOM 883 C CA . VAL A 1 105 ? -5.887 -2.852 -11.332 1.00 88.94 105 VAL A CA 1
ATOM 884 C C . VAL A 1 105 ? -7.341 -3.315 -11.307 1.00 88.94 105 VAL A C 1
ATOM 886 O O . VAL A 1 105 ? -7.795 -3.823 -10.281 1.00 88.94 105 VAL A O 1
ATOM 889 N N . GLU A 1 106 ? -8.069 -3.163 -12.413 1.00 89.12 106 GLU A N 1
ATOM 890 C CA . GLU A 1 106 ? -9.460 -3.601 -12.520 1.00 89.12 106 GLU A CA 1
ATOM 891 C C . GLU A 1 106 ? -9.593 -5.109 -12.318 1.00 89.12 106 GLU A C 1
ATOM 893 O O . GLU A 1 106 ? -10.519 -5.563 -11.640 1.00 89.12 106 GLU A O 1
ATOM 898 N N . GLU A 1 107 ? -8.681 -5.900 -12.881 1.00 88.94 107 GLU A N 1
ATOM 899 C CA . GLU A 1 107 ? -8.725 -7.353 -12.765 1.00 88.94 107 GLU A CA 1
ATOM 900 C C . GLU A 1 107 ? -8.487 -7.824 -11.325 1.00 88.94 107 GLU A C 1
ATOM 902 O O . GLU A 1 107 ? -9.221 -8.682 -10.814 1.00 88.94 107 GLU A O 1
ATOM 907 N N . ILE A 1 108 ? -7.533 -7.203 -10.624 1.00 89.31 108 ILE A N 1
ATOM 908 C CA . ILE A 1 108 ? -7.312 -7.452 -9.195 1.00 89.31 108 ILE A CA 1
ATOM 909 C C . ILE A 1 108 ? -8.499 -6.973 -8.366 1.00 89.31 108 ILE A C 1
ATOM 911 O O . ILE A 1 108 ? -8.977 -7.718 -7.507 1.00 89.31 108 ILE A O 1
ATOM 915 N N . GLY A 1 109 ? -9.011 -5.772 -8.639 1.00 89.00 109 GLY A N 1
ATOM 916 C CA . GLY A 1 109 ? -10.176 -5.215 -7.960 1.00 89.00 109 GLY A CA 1
ATOM 917 C C . GLY A 1 109 ? -11.381 -6.152 -8.056 1.00 89.00 109 GLY A C 1
ATOM 918 O O . GLY A 1 109 ? -11.954 -6.535 -7.037 1.00 89.00 109 GLY A O 1
ATOM 919 N N . ARG A 1 110 ? -11.718 -6.625 -9.263 1.00 89.00 110 ARG A N 1
ATOM 920 C CA . ARG A 1 110 ? -12.812 -7.591 -9.486 1.00 89.00 110 ARG A CA 1
ATOM 921 C C . ARG A 1 110 ? -12.573 -8.926 -8.781 1.00 89.00 110 ARG A C 1
ATOM 923 O O . ARG A 1 110 ? -13.514 -9.529 -8.266 1.00 89.00 110 ARG A O 1
ATOM 930 N N . SER A 1 111 ? -11.333 -9.404 -8.765 1.00 88.25 111 SER A N 1
ATOM 931 C CA . SER A 1 111 ? -11.005 -10.737 -8.249 1.00 88.25 111 SER A CA 1
ATOM 932 C C . SER A 1 111 ? -10.923 -10.797 -6.723 1.00 88.25 111 SER A C 1
ATOM 934 O O . SER A 1 111 ? -11.262 -11.837 -6.139 1.00 88.25 111 SER A O 1
ATOM 936 N N . PHE A 1 112 ? -10.508 -9.697 -6.085 1.00 89.50 112 PHE A N 1
ATOM 937 C CA . PHE A 1 112 ? -10.096 -9.669 -4.681 1.00 89.50 112 PHE A CA 1
ATOM 938 C C . PHE A 1 112 ? -10.678 -8.516 -3.839 1.00 89.50 112 PHE A C 1
ATOM 940 O O . PHE A 1 112 ? -10.215 -8.312 -2.715 1.00 89.50 112 PHE A O 1
ATOM 947 N N . SER A 1 113 ? -11.694 -7.786 -4.312 1.00 88.88 113 SER A N 1
ATOM 948 C CA . SER A 1 113 ? -12.319 -6.695 -3.538 1.00 88.88 113 SER A CA 1
ATOM 949 C C . SER A 1 113 ? -12.676 -7.098 -2.094 1.00 88.88 113 SER A C 1
ATOM 951 O O . SER A 1 113 ? -13.215 -8.187 -1.830 1.00 88.88 113 SER A O 1
ATOM 953 N N . GLY A 1 114 ? -12.327 -6.225 -1.143 1.00 86.31 114 GLY A N 1
ATOM 954 C CA . GLY A 1 114 ? -12.548 -6.411 0.291 1.00 86.31 114 GLY A CA 1
ATOM 955 C C . GLY A 1 114 ? -11.655 -7.475 0.939 1.00 86.31 114 GLY A C 1
ATOM 956 O O . GLY A 1 114 ? -12.035 -8.047 1.965 1.00 86.31 114 GLY A O 1
ATOM 957 N N . SER A 1 115 ? -10.518 -7.834 0.332 1.00 89.31 115 SER A N 1
ATOM 958 C CA . SER A 1 115 ? -9.569 -8.789 0.919 1.00 89.31 115 SER A CA 1
ATOM 959 C C . SER A 1 115 ? -8.119 -8.347 0.890 1.00 89.31 115 SER A C 1
ATOM 961 O O . SER A 1 115 ? -7.721 -7.507 0.091 1.00 89.31 115 SER A O 1
ATOM 963 N N . LEU A 1 116 ? -7.342 -8.984 1.772 1.00 89.19 116 LEU A N 1
ATOM 964 C CA . LEU A 1 116 ? -5.891 -8.983 1.727 1.00 89.19 116 LEU A CA 1
ATOM 965 C C . LEU A 1 116 ? -5.405 -9.888 0.589 1.00 89.19 116 LEU A C 1
ATOM 967 O O . LEU A 1 116 ? -5.762 -11.070 0.528 1.00 89.19 116 LEU A O 1
ATOM 971 N N . VAL A 1 117 ? -4.570 -9.323 -0.272 1.00 93.19 117 VAL A N 1
ATOM 972 C CA . VAL A 1 117 ? -3.926 -9.985 -1.401 1.00 93.19 117 VAL A CA 1
ATOM 973 C C . VAL A 1 117 ? -2.427 -9.969 -1.185 1.00 93.19 117 VAL A C 1
ATOM 975 O O . VAL A 1 117 ? -1.809 -8.921 -0.995 1.00 93.19 117 VAL A O 1
ATOM 978 N N . GLU A 1 118 ? -1.835 -11.151 -1.240 1.00 94.00 118 GLU A N 1
ATOM 979 C CA . GLU A 1 118 ? -0.395 -11.323 -1.265 1.00 94.00 118 GLU A CA 1
ATOM 980 C C . GLU A 1 118 ? 0.088 -11.264 -2.711 1.00 94.00 118 GLU A C 1
ATOM 982 O O . GLU A 1 118 ? -0.316 -12.086 -3.538 1.00 94.00 118 GLU A O 1
ATOM 987 N N . VAL A 1 119 ? 0.937 -10.282 -3.011 1.00 94.75 119 VAL A N 1
ATOM 988 C CA . VAL A 1 119 ? 1.494 -10.057 -4.348 1.00 94.75 119 VAL A CA 1
ATOM 989 C C . VAL A 1 119 ? 2.975 -10.410 -4.339 1.00 94.75 119 VAL A C 1
ATOM 991 O O . VAL A 1 119 ? 3.740 -9.921 -3.505 1.00 94.75 119 VAL A O 1
ATOM 994 N N . SER A 1 120 ? 3.375 -11.271 -5.269 1.00 94.44 120 SER A N 1
ATOM 995 C CA . SER A 1 120 ? 4.779 -11.507 -5.604 1.00 94.44 120 SER A CA 1
ATOM 996 C C . SER A 1 120 ? 5.074 -10.924 -6.978 1.00 94.44 120 SER A C 1
ATOM 998 O O . SER A 1 120 ? 4.259 -11.050 -7.888 1.00 94.44 120 SER A O 1
ATOM 1000 N N . VAL A 1 121 ? 6.223 -10.277 -7.114 1.00 93.56 121 VAL A N 1
ATOM 1001 C CA . VAL A 1 121 ? 6.637 -9.566 -8.319 1.00 93.56 121 VAL A CA 1
ATOM 1002 C C . VAL A 1 121 ? 7.909 -10.204 -8.848 1.00 93.56 121 VAL A C 1
ATOM 1004 O O . VAL A 1 121 ? 8.864 -10.380 -8.090 1.00 93.56 121 VAL A O 1
ATOM 1007 N N . LEU A 1 122 ? 7.914 -10.513 -10.140 1.00 91.38 122 LEU A N 1
ATOM 1008 C CA . LEU A 1 122 ? 9.117 -10.836 -10.897 1.00 91.38 122 LEU A CA 1
ATOM 1009 C C . LEU A 1 122 ? 9.263 -9.791 -12.001 1.00 91.38 122 LEU A C 1
ATOM 1011 O O . LEU A 1 122 ? 8.419 -9.714 -12.895 1.00 91.38 122 LEU A O 1
ATOM 1015 N N . ALA A 1 123 ? 10.308 -8.978 -11.920 1.00 88.38 123 ALA A N 1
ATOM 1016 C CA . ALA A 1 123 ? 10.595 -7.928 -12.882 1.00 88.38 123 ALA A CA 1
ATOM 1017 C C . ALA A 1 123 ? 11.869 -8.252 -13.665 1.00 88.38 123 ALA A C 1
ATOM 1019 O O . ALA A 1 123 ? 12.904 -8.588 -13.091 1.00 88.38 123 ALA A O 1
ATOM 1020 N N . THR A 1 124 ? 11.765 -8.133 -14.982 1.00 84.88 124 THR A N 1
ATOM 1021 C CA . THR A 1 124 ? 12.856 -8.286 -15.947 1.00 84.88 124 THR A CA 1
ATOM 1022 C C . THR A 1 124 ? 12.931 -7.049 -16.838 1.00 84.88 124 THR A C 1
ATOM 1024 O O . THR A 1 124 ? 12.024 -6.207 -16.816 1.00 84.88 124 THR A O 1
ATOM 1027 N N . ASP A 1 125 ? 13.965 -6.948 -17.672 1.00 77.25 125 ASP A N 1
ATOM 1028 C CA . ASP A 1 125 ? 14.132 -5.830 -18.611 1.00 77.25 125 ASP A CA 1
ATOM 1029 C C . ASP A 1 125 ? 12.879 -5.571 -19.463 1.00 77.25 125 ASP A C 1
ATOM 1031 O O . ASP A 1 125 ? 12.448 -4.427 -19.616 1.00 77.25 125 ASP A O 1
ATOM 1035 N N . CYS A 1 126 ? 12.219 -6.633 -19.929 1.00 75.19 126 CYS A N 1
ATOM 1036 C CA . CYS A 1 126 ? 11.093 -6.523 -20.856 1.00 75.19 126 CYS A CA 1
ATOM 1037 C C . CYS A 1 126 ? 9.721 -6.693 -20.199 1.00 75.19 126 CYS A C 1
ATOM 1039 O O . CYS A 1 126 ? 8.714 -6.363 -20.816 1.00 75.19 126 CYS A O 1
ATOM 1041 N N . LEU A 1 127 ? 9.641 -7.244 -18.987 1.00 82.94 127 LEU A N 1
ATOM 1042 C CA . LEU A 1 127 ? 8.376 -7.782 -18.493 1.00 82.94 127 LEU A CA 1
ATOM 1043 C C . LEU A 1 127 ? 8.276 -7.740 -16.970 1.00 82.94 127 LEU A C 1
ATOM 1045 O O . LEU A 1 127 ? 9.234 -8.067 -16.268 1.00 82.94 127 LEU A O 1
ATOM 1049 N N . ILE A 1 128 ? 7.097 -7.369 -16.469 1.00 87.19 128 ILE A N 1
ATOM 1050 C CA . ILE A 1 128 ? 6.747 -7.413 -15.046 1.00 87.19 128 ILE A CA 1
ATOM 1051 C C . ILE A 1 128 ? 5.619 -8.426 -14.862 1.00 87.19 128 ILE A C 1
ATOM 1053 O O . ILE A 1 128 ? 4.512 -8.226 -15.355 1.00 87.19 128 ILE A O 1
ATOM 1057 N N . CYS A 1 129 ? 5.884 -9.504 -14.130 1.00 89.06 129 CYS A N 1
ATOM 1058 C CA . CYS A 1 129 ? 4.868 -10.460 -13.701 1.00 89.06 129 CYS A CA 1
ATOM 1059 C C . CYS A 1 129 ? 4.427 -10.157 -12.268 1.00 89.06 129 CYS A C 1
ATOM 1061 O O . CYS A 1 129 ? 5.249 -10.092 -11.353 1.00 89.06 129 CYS A O 1
ATOM 1063 N N . LEU A 1 130 ? 3.116 -10.033 -12.068 1.00 91.94 130 LEU A N 1
ATOM 1064 C CA . LEU A 1 130 ? 2.459 -9.914 -10.773 1.00 91.94 130 LEU A CA 1
ATOM 1065 C C . LEU A 1 130 ? 1.676 -11.198 -10.490 1.00 91.94 130 LEU A C 1
ATOM 1067 O O . LEU A 1 130 ? 0.685 -11.505 -11.149 1.00 91.94 130 LEU A O 1
ATOM 1071 N N . LEU A 1 131 ? 2.102 -11.930 -9.469 1.00 92.94 131 LEU A N 1
ATOM 1072 C CA . LEU A 1 131 ? 1.402 -13.095 -8.944 1.00 92.94 131 LEU A CA 1
ATOM 1073 C C . LEU A 1 131 ? 0.609 -12.671 -7.710 1.00 92.94 131 LEU A C 1
ATOM 1075 O O . LEU A 1 131 ? 1.166 -12.531 -6.621 1.00 92.94 131 LEU A O 1
ATOM 1079 N N . ALA A 1 132 ? -0.69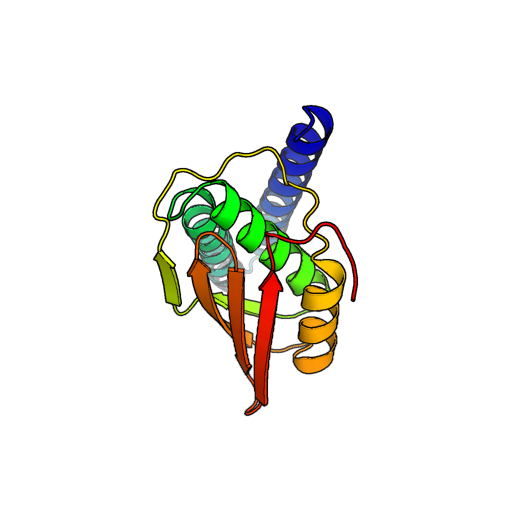2 -12.460 -7.886 1.00 92.75 132 ALA A N 1
ATOM 1080 C CA . ALA A 1 132 ? -1.621 -12.098 -6.827 1.00 92.75 132 ALA A CA 1
ATOM 1081 C C . ALA A 1 132 ? -2.311 -13.347 -6.266 1.00 92.75 132 ALA A C 1
ATOM 1083 O O . ALA A 1 132 ? -2.861 -14.170 -7.001 1.00 92.75 132 ALA A O 1
ATOM 1084 N N . SER A 1 133 ? -2.315 -13.494 -4.945 1.00 92.75 133 SER A N 1
ATOM 1085 C CA . SER A 1 133 ? -2.953 -14.620 -4.268 1.00 92.75 133 SER A CA 1
ATOM 1086 C C . SER A 1 133 ? -3.749 -14.167 -3.049 1.00 92.75 133 SER A C 1
ATOM 1088 O O . SER A 1 133 ? -3.308 -13.337 -2.261 1.00 92.75 133 SER A O 1
ATOM 1090 N N . GLY A 1 134 ? -4.958 -14.703 -2.899 1.00 90.25 134 GLY A N 1
ATOM 1091 C CA . GLY A 1 134 ? -5.874 -14.309 -1.831 1.00 90.25 134 GLY A CA 1
ATOM 1092 C C . GLY A 1 134 ? -7.186 -15.081 -1.913 1.00 90.25 134 GLY A C 1
ATOM 1093 O O . GLY A 1 134 ? -7.614 -15.479 -2.993 1.00 90.25 134 GLY A O 1
ATOM 1094 N N . ARG A 1 135 ? -7.831 -15.348 -0.769 1.00 82.81 135 ARG A N 1
ATOM 1095 C CA . ARG A 1 135 ? -9.119 -16.080 -0.697 1.00 82.81 135 ARG A CA 1
ATOM 1096 C C . ARG A 1 135 ? -9.152 -17.407 -1.492 1.00 82.81 135 ARG A C 1
ATOM 1098 O O . ARG A 1 135 ? -10.168 -17.756 -2.085 1.00 82.81 135 ARG A O 1
ATOM 1105 N N . GLY A 1 136 ? -8.035 -18.139 -1.543 1.00 82.62 136 GLY A N 1
ATOM 1106 C CA . GLY A 1 136 ? -7.924 -19.395 -2.303 1.00 82.62 136 GLY A CA 1
ATOM 1107 C C . GLY A 1 136 ? -7.880 -19.233 -3.829 1.00 82.62 136 GLY A C 1
ATOM 1108 O O . GLY A 1 136 ? -7.812 -20.233 -4.538 1.00 82.62 136 GLY A O 1
ATOM 1109 N N . LYS A 1 137 ? -7.884 -17.997 -4.341 1.00 87.12 137 LYS A N 1
ATOM 1110 C CA . LYS A 1 137 ? -7.667 -17.673 -5.753 1.00 87.12 137 LYS A CA 1
ATOM 1111 C C . LYS A 1 137 ? -6.215 -17.269 -5.985 1.00 87.12 137 LYS A C 1
ATOM 1113 O O . LYS A 1 137 ? -5.550 -16.734 -5.093 1.00 87.12 137 LYS A O 1
ATOM 1118 N N . ARG A 1 138 ? -5.744 -17.516 -7.202 1.00 89.88 138 ARG A N 1
ATOM 1119 C CA . ARG A 1 138 ? -4.464 -17.035 -7.718 1.00 89.88 138 ARG A CA 1
ATOM 1120 C C . ARG A 1 138 ? -4.709 -16.401 -9.074 1.00 89.88 138 ARG A C 1
ATOM 1122 O O . ARG A 1 138 ? -5.493 -16.936 -9.853 1.00 89.88 138 ARG A O 1
ATOM 1129 N N . LEU A 1 139 ? -4.058 -15.276 -9.306 1.00 90.56 139 LEU A N 1
ATOM 1130 C CA . LEU A 1 139 ? -4.116 -14.523 -10.540 1.00 90.56 139 LEU A CA 1
ATOM 1131 C C . LEU A 1 139 ? -2.686 -14.173 -10.941 1.00 90.56 139 LEU A C 1
ATOM 1133 O O . LEU A 1 139 ? -1.906 -13.710 -10.109 1.00 90.56 139 LEU A O 1
ATOM 1137 N N . GLU A 1 140 ? -2.353 -14.428 -12.196 1.00 91.50 140 GLU A N 1
ATOM 1138 C CA . GLU A 1 140 ? -1.065 -14.089 -12.786 1.00 91.50 140 GLU A CA 1
ATOM 1139 C C . GLU A 1 140 ? -1.310 -13.024 -13.844 1.00 91.50 140 GLU A C 1
ATOM 1141 O O . GLU A 1 140 ? -2.082 -13.245 -14.774 1.00 91.50 140 GLU A O 1
ATOM 1146 N N . LEU A 1 141 ? -0.697 -11.859 -13.654 1.00 86.62 141 LEU A N 1
ATOM 1147 C CA . LEU A 1 141 ? -0.814 -10.722 -14.554 1.00 86.62 141 LEU A CA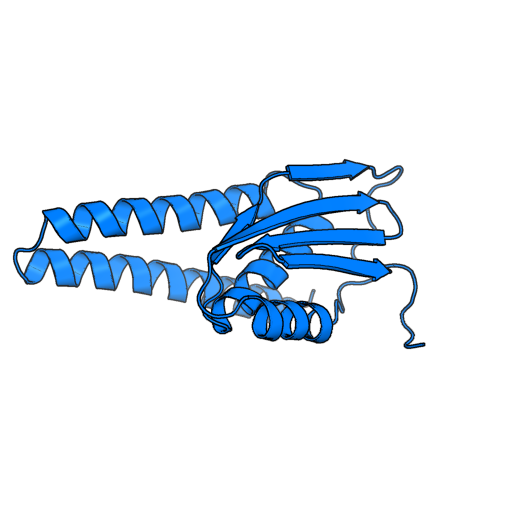 1
ATOM 1148 C C . LEU A 1 141 ? 0.563 -10.385 -15.088 1.00 86.62 141 LEU A C 1
ATOM 1150 O O . LEU A 1 141 ? 1.518 -10.233 -14.328 1.00 86.62 141 LEU A O 1
ATOM 1154 N N . THR A 1 142 ? 0.652 -10.253 -16.399 1.00 84.12 142 THR A N 1
ATOM 1155 C CA . THR A 1 142 ? 1.901 -10.000 -17.102 1.00 84.12 142 THR A CA 1
ATOM 1156 C C . THR A 1 142 ? 1.804 -8.643 -17.772 1.00 84.12 142 THR A C 1
ATOM 1158 O O . THR A 1 142 ? 0.883 -8.388 -18.542 1.00 84.12 142 THR A O 1
ATOM 1161 N N . TYR A 1 143 ? 2.762 -7.777 -17.475 1.00 79.75 143 TYR A N 1
ATOM 1162 C CA . TYR A 1 143 ? 2.888 -6.462 -18.075 1.00 79.75 143 TYR A CA 1
ATOM 1163 C C . TYR A 1 143 ? 4.120 -6.434 -18.980 1.00 79.75 143 TYR A C 1
ATOM 1165 O O . TYR A 1 143 ? 5.251 -6.494 -18.493 1.00 79.75 143 TYR A O 1
ATOM 1173 N N . ASP A 1 144 ? 3.899 -6.355 -20.292 1.00 74.81 144 ASP A N 1
ATOM 1174 C CA . ASP A 1 144 ? 4.967 -6.215 -21.283 1.00 74.81 144 ASP A CA 1
ATOM 1175 C C . ASP A 1 144 ? 5.386 -4.741 -21.394 1.00 74.81 144 ASP A C 1
ATOM 1177 O O . ASP A 1 144 ? 4.584 -3.856 -21.702 1.00 74.81 144 ASP A O 1
ATOM 1181 N N . ARG A 1 145 ? 6.661 -4.468 -21.117 1.00 67.94 145 ARG A N 1
ATOM 1182 C CA . ARG A 1 145 ? 7.263 -3.130 -21.172 1.00 67.94 145 ARG A CA 1
ATOM 1183 C C . ARG A 1 145 ? 7.701 -2.744 -22.587 1.00 67.94 145 ARG A C 1
ATOM 1185 O O . ARG A 1 145 ? 7.996 -1.575 -22.825 1.00 67.94 145 ARG A O 1
ATOM 1192 N N . GLY A 1 146 ? 7.757 -3.710 -23.506 1.00 54.72 146 GLY A N 1
ATOM 1193 C CA . GLY A 1 146 ? 8.261 -3.579 -24.871 1.00 54.72 146 GLY A CA 1
ATOM 1194 C C . GLY A 1 146 ? 7.211 -3.235 -25.928 1.00 54.72 146 GLY A C 1
ATOM 1195 O O . GLY A 1 146 ? 7.581 -3.011 -27.081 1.00 54.72 146 GLY A O 1
ATOM 1196 N N . VAL A 1 147 ? 5.921 -3.154 -25.583 1.00 42.94 147 VAL A N 1
ATOM 1197 C CA . VAL A 1 147 ? 4.872 -2.866 -26.570 1.00 42.94 147 VAL A CA 1
ATOM 1198 C C . VAL A 1 147 ? 4.002 -1.694 -26.128 1.00 42.94 147 VAL A C 1
ATOM 1200 O O . VAL A 1 147 ? 2.977 -1.838 -25.468 1.00 42.94 147 VAL A O 1
ATOM 1203 N N . ALA A 1 148 ? 4.362 -0.504 -26.608 1.00 35.59 148 ALA A N 1
ATOM 1204 C CA . ALA A 1 148 ? 3.362 0.498 -26.949 1.00 35.59 148 ALA A CA 1
ATOM 1205 C C . ALA A 1 148 ? 2.478 -0.084 -28.072 1.00 35.59 148 ALA A C 1
ATOM 1207 O O . ALA A 1 148 ? 2.746 0.118 -29.255 1.00 35.59 148 ALA A O 1
ATOM 1208 N N . GLY A 1 149 ? 1.474 -0.888 -27.720 1.00 28.91 149 GLY A N 1
ATOM 1209 C CA . GLY A 1 149 ? 0.605 -1.524 -28.707 1.00 28.91 149 GLY A CA 1
ATOM 1210 C C . GLY A 1 149 ? -0.157 -2.732 -28.179 1.00 28.91 149 GLY A C 1
ATOM 1211 O O . GLY A 1 149 ? 0.360 -3.840 -28.123 1.00 28.91 149 GLY A O 1
ATOM 1212 N N . VAL A 1 150 ? -1.429 -2.495 -27.883 1.00 31.88 150 VAL A N 1
ATOM 1213 C CA . VAL A 1 150 ? -2.515 -3.479 -27.813 1.00 31.88 150 VAL A CA 1
ATOM 1214 C C . VAL A 1 150 ? -2.325 -4.627 -28.818 1.00 31.88 150 VAL A C 1
ATOM 1216 O O . VAL A 1 150 ? -2.190 -4.376 -30.021 1.00 31.88 150 VAL A O 1
ATOM 1219 N N . ARG A 1 151 ? -2.422 -5.873 -28.347 1.00 28.95 151 ARG A N 1
ATOM 1220 C CA . ARG A 1 151 ? -2.980 -6.988 -29.120 1.00 28.95 151 ARG A CA 1
ATOM 1221 C C . ARG A 1 151 ? -3.898 -7.826 -28.252 1.00 28.95 151 ARG A C 1
ATOM 1223 O O . ARG A 1 151 ? -3.478 -8.158 -27.127 1.00 28.95 151 ARG A O 1
#

Organism: Syntrophothermus lipocalidus (strain DSM 12680 / TGB-C1) (NCBI:txid643648)

InterPro domains:
  IPR016120 Signal transduction histidine kinase, sporulation regulator SpoOB [SSF55890] (4-95)
  IPR039506 SpoOB, alpha-helical domain [PF14689] (2-55)

Sequence (151 aa):
MKAEEVIWFLDCQRHDYLNHLQVISGLLELGQPARAREYLKEALRFIETERMLLKGHEPELGLFLYRFWQKVRAFEVDVKFVRIEETFEDQLSGENLVYDLDSIVEEIGRSFSGSLVEVSVLATDCLICLLASGRGKRLELTYDRGVAGVR

Radius of gyration: 17.05 Å; chains: 1; bounding box: 34×38×54 Å

pLDDT: mean 84.06, std 14.47, range [28.91, 98.31]